Protein AF-A0A967YUL8-F1 (afdb_monomer_lite)

Sequence (114 aa):
FRVSNPAGADKVSVGQPFELSALVKKFGQAGISGPAKVTLNLGDSGITTEDSLTQTFSPDMAVIWNVKAPDTTTGLKNISASVTSIPNDENTNDLVEHNPQQLSRTLTIQTVDV

Secondary structure (DSSP, 8-state):
-EEEETBT-SEEETT-EEEEEEEPPP-SSS-EES--EEEEE-TTS--EESS-SEEE--TTSEEEEEEE--SS----EEEEEEEEEPPEETTT-SBPP--GGGSEEEEEEEEE--

Structure (mmCIF, N/CA/C/O backbone):
data_AF-A0A967YUL8-F1
#
_entry.id   AF-A0A967YUL8-F1
#
loop_
_atom_site.group_PDB
_atom_site.id
_atom_site.type_symbol
_atom_site.label_atom_id
_atom_site.label_alt_id
_atom_site.label_comp_id
_atom_site.label_asym_id
_atom_site.label_entity_id
_atom_site.label_seq_id
_atom_site.pdbx_PDB_ins_code
_atom_site.Cartn_x
_atom_site.Cartn_y
_atom_site.Cartn_z
_atom_site.occupancy
_atom_site.B_iso_or_equiv
_atom_site.auth_seq_id
_atom_site.auth_comp_id
_atom_site.auth_asym_id
_atom_site.auth_atom_id
_atom_site.pdbx_PDB_model_num
ATOM 1 N N . PHE A 1 1 ? 1.273 -7.470 -0.052 1.00 95.19 1 PHE A N 1
ATOM 2 C CA . PHE A 1 1 ? 0.693 -6.372 0.732 1.00 95.19 1 PHE A CA 1
ATOM 3 C C . PHE A 1 1 ? -0.062 -6.986 1.896 1.00 95.19 1 PHE A C 1
ATOM 5 O O . PHE A 1 1 ? -0.838 -7.902 1.647 1.00 95.19 1 PHE A O 1
ATOM 12 N N . ARG A 1 2 ? 0.263 -6.608 3.133 1.00 97.19 2 ARG A N 1
ATOM 13 C CA . ARG A 1 2 ? -0.284 -7.200 4.368 1.00 97.19 2 ARG A CA 1
ATOM 14 C C . ARG A 1 2 ? -0.034 -6.276 5.559 1.00 97.19 2 ARG A C 1
ATOM 16 O O . ARG A 1 2 ? 0.838 -5.415 5.460 1.00 97.19 2 ARG A O 1
ATOM 23 N N . VAL A 1 3 ? -0.695 -6.530 6.686 1.00 97.38 3 VAL A N 1
ATOM 24 C CA . VAL A 1 3 ? -0.249 -6.006 7.986 1.00 97.38 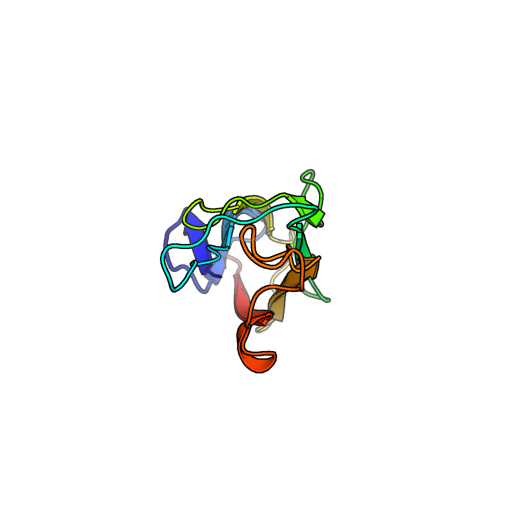3 VAL A CA 1
ATOM 25 C C . VAL A 1 3 ? 1.039 -6.730 8.393 1.00 97.38 3 VAL A C 1
ATOM 27 O O . VAL A 1 3 ? 1.082 -7.966 8.403 1.00 97.38 3 VAL A O 1
ATOM 30 N N . SER A 1 4 ? 2.111 -5.984 8.664 1.00 97.06 4 SER A N 1
ATOM 31 C CA . SER A 1 4 ? 3.397 -6.523 9.134 1.00 97.06 4 SER A CA 1
ATOM 32 C C . SER A 1 4 ? 3.531 -6.504 10.648 1.00 97.06 4 SER A C 1
ATOM 34 O O . SER A 1 4 ? 4.224 -7.367 11.181 1.00 97.06 4 SER A O 1
ATOM 36 N N . ASN A 1 5 ? 2.847 -5.586 11.331 1.00 96.19 5 ASN A N 1
ATOM 37 C CA . ASN A 1 5 ? 2.891 -5.469 12.782 1.00 96.19 5 ASN A CA 1
ATOM 38 C C . ASN A 1 5 ? 1.549 -4.939 13.331 1.00 96.19 5 ASN A C 1
ATOM 40 O O . ASN A 1 5 ? 1.207 -3.798 13.027 1.00 96.19 5 ASN A O 1
ATOM 44 N N . PRO A 1 6 ? 0.786 -5.730 14.110 1.00 95.44 6 PRO A N 1
ATOM 45 C CA . PRO A 1 6 ? 1.000 -7.156 14.362 1.00 95.44 6 PRO A CA 1
ATOM 46 C C . PRO A 1 6 ? 0.846 -7.985 13.075 1.00 95.44 6 PRO A C 1
ATOM 48 O O . PRO A 1 6 ? -0.073 -7.782 12.283 1.00 95.44 6 PRO A O 1
ATOM 51 N N . ALA A 1 7 ? 1.771 -8.917 12.840 1.00 94.38 7 ALA A N 1
ATOM 52 C CA . ALA A 1 7 ? 1.873 -9.624 11.566 1.00 94.38 7 ALA A CA 1
ATOM 53 C C . ALA A 1 7 ? 0.602 -10.417 11.218 1.00 94.38 7 ALA A C 1
ATOM 55 O O . ALA A 1 7 ? 0.146 -11.256 11.990 1.00 94.38 7 ALA A O 1
ATOM 56 N N . GLY A 1 8 ? 0.077 -10.196 10.011 1.00 90.56 8 GLY A N 1
ATOM 57 C CA . GLY A 1 8 ? -1.048 -10.959 9.467 1.00 90.56 8 GLY A CA 1
ATOM 58 C C . GLY A 1 8 ? -2.419 -10.605 10.043 1.00 90.56 8 GLY A C 1
ATOM 59 O O . GLY A 1 8 ? -3.378 -11.299 9.723 1.00 90.56 8 GLY A O 1
ATOM 60 N N . ALA A 1 9 ? -2.526 -9.549 10.851 1.00 92.75 9 ALA A N 1
ATOM 61 C CA . ALA A 1 9 ? -3.811 -9.115 11.376 1.00 92.75 9 ALA A CA 1
ATOM 62 C C . ALA A 1 9 ? -4.776 -8.695 10.253 1.00 92.75 9 ALA A C 1
ATOM 64 O O . ALA A 1 9 ? -4.412 -7.968 9.328 1.00 92.75 9 ALA A O 1
ATOM 65 N N . ASP A 1 10 ? -6.021 -9.146 10.364 1.00 93.81 10 ASP A N 1
ATOM 66 C CA . ASP A 1 10 ? -7.178 -8.725 9.566 1.00 93.81 10 ASP A CA 1
ATOM 67 C C . ASP A 1 10 ? -8.144 -7.839 10.379 1.00 93.81 10 ASP A C 1
ATOM 69 O O . ASP A 1 10 ? -9.084 -7.252 9.834 1.00 93.81 10 ASP A O 1
ATOM 73 N N . LYS A 1 11 ? -7.879 -7.702 11.683 1.00 96.12 11 LYS A N 1
ATOM 74 C CA . LYS A 1 11 ? -8.603 -6.868 12.642 1.00 96.12 11 LYS A CA 1
ATOM 75 C C . LYS A 1 11 ? -7.627 -6.076 13.501 1.00 96.12 11 LYS A C 1
ATOM 77 O O . LYS A 1 11 ? -6.615 -6.616 13.942 1.00 96.12 11 LYS A O 1
ATOM 82 N N . VAL A 1 12 ? -7.958 -4.818 13.763 1.00 96.56 12 VAL A N 1
ATOM 83 C CA . VAL A 1 12 ? -7.192 -3.910 14.632 1.00 96.56 12 VAL A CA 1
ATOM 84 C C . VAL A 1 12 ? -8.137 -3.158 15.564 1.00 96.56 12 VAL A C 1
ATOM 86 O O . VAL A 1 12 ? -9.300 -2.938 15.218 1.00 96.56 12 VAL A O 1
ATOM 89 N N . SER A 1 13 ? -7.656 -2.773 16.741 1.00 97.69 13 SER A N 1
ATOM 90 C CA . SER A 1 13 ? -8.438 -2.000 17.704 1.00 97.69 13 SER A CA 1
ATOM 91 C C . SER A 1 13 ? -8.641 -0.561 17.228 1.00 97.69 13 SER A C 1
ATOM 93 O O . SER A 1 13 ? -7.818 -0.018 16.486 1.00 97.69 13 SER A O 1
ATOM 95 N N . VAL A 1 14 ? -9.716 0.083 17.683 1.00 97.88 14 VAL A N 1
ATOM 96 C CA . VAL A 1 14 ? -9.919 1.528 17.492 1.00 97.88 14 VAL A CA 1
ATOM 97 C C . VAL A 1 14 ? -8.694 2.319 17.957 1.00 97.88 14 VAL A C 1
ATOM 99 O O . VAL A 1 14 ? -8.099 2.030 18.994 1.00 97.88 14 VAL A O 1
ATOM 102 N N . GLY A 1 15 ? -8.268 3.289 17.150 1.00 97.69 15 GLY A N 1
ATOM 103 C CA . GLY A 1 15 ? -7.110 4.137 17.438 1.00 97.69 15 GLY A CA 1
ATOM 104 C C . GLY A 1 15 ? -5.750 3.420 17.492 1.00 97.69 15 GLY A C 1
ATOM 105 O O . GLY A 1 15 ? -4.741 4.069 17.777 1.00 97.69 15 GLY A O 1
ATOM 106 N N . GLN A 1 16 ? -5.682 2.111 17.227 1.00 97.44 16 GLN A N 1
ATOM 107 C CA . GLN A 1 16 ? -4.447 1.338 17.333 1.00 97.44 16 GLN A CA 1
ATOM 108 C C . GLN A 1 16 ? -3.452 1.717 16.222 1.00 97.44 16 GLN A C 1
ATOM 110 O O . GLN A 1 16 ? -3.830 1.717 15.045 1.00 97.44 16 GLN A O 1
ATOM 115 N N . PRO A 1 17 ? -2.176 1.989 16.552 1.00 98.06 17 PRO A N 1
ATOM 116 C CA . PRO A 1 17 ? -1.115 2.066 15.557 1.00 98.06 17 PRO A CA 1
ATOM 117 C C . PRO A 1 17 ? -0.725 0.665 15.062 1.00 98.06 17 PRO A C 1
ATOM 119 O O . PRO A 1 17 ? -0.616 -0.277 15.850 1.00 98.06 17 PRO A O 1
ATOM 122 N N . PHE A 1 18 ? -0.493 0.525 13.760 1.00 98.06 18 PHE A N 1
ATOM 123 C CA . PHE A 1 18 ? -0.040 -0.715 13.133 1.00 98.06 18 PHE A CA 1
ATOM 124 C C . PHE A 1 18 ? 0.787 -0.434 11.873 1.00 98.06 18 PHE A C 1
ATOM 126 O O . PHE A 1 18 ? 0.824 0.687 11.368 1.00 98.06 18 PHE A O 1
ATOM 133 N N . GLU A 1 19 ? 1.455 -1.460 11.353 1.00 98.44 19 GLU A N 1
ATOM 134 C CA . GLU A 1 19 ? 2.280 -1.343 10.151 1.00 98.44 19 GLU A CA 1
ATOM 135 C C . GLU A 1 19 ? 1.680 -2.106 8.974 1.00 98.44 19 GLU A C 1
ATOM 137 O O . GLU A 1 19 ? 1.316 -3.283 9.075 1.00 98.44 19 GLU A O 1
ATOM 142 N N . LEU A 1 20 ? 1.660 -1.449 7.818 1.00 98.12 20 LEU A N 1
ATOM 143 C CA . LEU A 1 20 ? 1.377 -2.058 6.528 1.00 98.12 20 LEU A CA 1
ATOM 144 C C . LEU A 1 20 ? 2.673 -2.256 5.754 1.00 98.12 20 LEU A C 1
ATOM 146 O O . LEU A 1 20 ? 3.523 -1.374 5.717 1.00 98.12 20 LEU A O 1
ATOM 150 N N . SER A 1 21 ? 2.787 -3.387 5.062 1.00 97.88 21 SER A N 1
ATOM 151 C CA . SER A 1 21 ? 3.962 -3.708 4.260 1.00 97.88 21 SER A CA 1
ATOM 152 C C . SER A 1 21 ? 3.600 -4.171 2.852 1.00 97.88 21 SER A C 1
ATOM 154 O O . SER A 1 21 ? 2.770 -5.071 2.651 1.00 97.88 21 SER A O 1
ATOM 156 N N . ALA A 1 22 ? 4.268 -3.587 1.856 1.00 97.44 22 ALA A N 1
ATOM 157 C CA . ALA A 1 22 ? 4.271 -4.045 0.471 1.00 97.44 22 ALA A CA 1
ATOM 158 C C . ALA A 1 22 ? 5.676 -4.514 0.073 1.00 97.44 22 ALA A C 1
ATOM 160 O O . ALA A 1 22 ? 6.657 -3.816 0.293 1.00 97.44 22 ALA A O 1
ATOM 161 N N . LEU A 1 23 ? 5.759 -5.693 -0.544 1.00 95.81 23 LEU A N 1
ATOM 162 C CA . LEU A 1 23 ? 6.993 -6.235 -1.104 1.00 95.81 23 LEU A CA 1
ATOM 163 C C . LEU A 1 23 ? 6.805 -6.376 -2.611 1.00 95.81 23 LEU A C 1
ATOM 165 O O . LEU A 1 23 ? 5.921 -7.122 -3.045 1.00 95.81 23 LEU A O 1
ATOM 169 N N . VAL A 1 24 ? 7.631 -5.676 -3.384 1.00 93.94 24 VAL A N 1
ATOM 170 C CA . VAL A 1 24 ? 7.710 -5.846 -4.836 1.00 93.94 24 VAL A CA 1
ATOM 171 C C . VAL A 1 24 ? 8.858 -6.800 -5.118 1.00 93.94 24 VAL A C 1
ATOM 173 O O . VAL A 1 24 ? 10.001 -6.511 -4.777 1.00 93.94 24 VAL A O 1
ATOM 176 N N . LYS A 1 25 ? 8.548 -7.954 -5.706 1.00 91.81 25 LYS A N 1
ATOM 177 C CA . LYS A 1 25 ? 9.562 -8.936 -6.086 1.00 91.81 25 LYS A CA 1
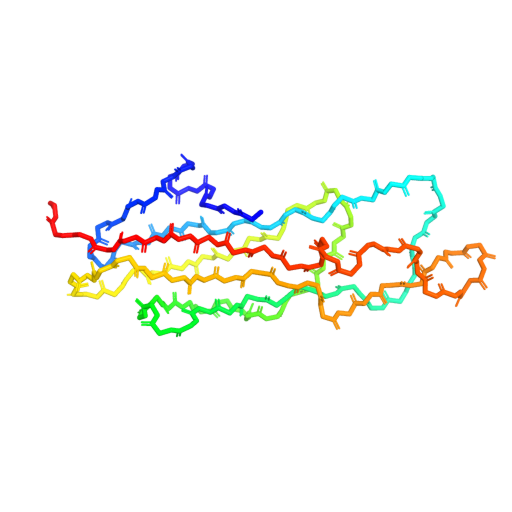ATOM 178 C C . LYS A 1 25 ? 10.008 -8.697 -7.512 1.00 91.81 25 LYS A C 1
ATOM 180 O O . LYS A 1 25 ? 9.172 -8.467 -8.386 1.00 91.81 25 LYS A O 1
ATOM 185 N N . LYS A 1 26 ? 11.309 -8.810 -7.740 1.00 86.81 26 LYS A N 1
ATOM 186 C CA . LYS A 1 26 ? 11.865 -8.888 -9.085 1.00 86.81 26 LYS A CA 1
ATOM 187 C C . LYS A 1 26 ? 11.950 -10.352 -9.502 1.00 86.81 26 LYS A C 1
ATOM 189 O O . LYS A 1 26 ? 12.328 -11.220 -8.719 1.00 86.81 26 LYS A O 1
ATOM 194 N N . PHE A 1 27 ? 11.605 -10.615 -10.755 1.00 83.31 27 PHE A N 1
ATOM 195 C CA . PHE A 1 27 ? 11.808 -11.909 -11.391 1.00 83.31 27 PHE A CA 1
ATOM 196 C C . PHE A 1 27 ? 12.822 -11.715 -12.520 1.00 83.31 27 PHE A C 1
ATOM 198 O O . PHE A 1 27 ? 12.680 -10.798 -13.320 1.00 83.31 27 PHE A O 1
ATOM 205 N N . GLY A 1 28 ? 13.872 -12.538 -12.550 1.00 83.50 28 GLY A N 1
ATOM 206 C CA . GLY A 1 28 ? 14.994 -12.383 -13.483 1.00 83.50 28 GLY A CA 1
ATOM 207 C C . GLY A 1 28 ? 16.236 -11.745 -12.852 1.00 83.50 28 GLY A C 1
ATOM 208 O O . GLY A 1 28 ? 16.251 -11.386 -11.675 1.00 83.50 28 GLY A O 1
ATOM 209 N N . GLN A 1 29 ? 17.314 -11.655 -13.634 1.00 80.06 29 GLN A N 1
ATOM 210 C CA . GLN A 1 29 ? 18.638 -11.242 -13.143 1.00 80.06 29 GLN A CA 1
ATOM 211 C C . GLN A 1 29 ? 18.984 -9.782 -13.480 1.00 80.06 29 GLN A C 1
ATOM 213 O O . GLN A 1 29 ? 19.644 -9.126 -12.676 1.00 80.06 29 GLN A O 1
ATOM 218 N N . ALA A 1 30 ? 18.480 -9.247 -14.596 1.00 85.00 30 ALA A N 1
ATOM 219 C CA . ALA A 1 30 ? 18.780 -7.900 -15.098 1.00 85.00 30 ALA A CA 1
ATOM 220 C C . ALA A 1 30 ? 18.449 -6.796 -14.087 1.00 85.00 30 ALA A C 1
ATOM 222 O O . ALA A 1 30 ? 17.384 -6.841 -13.478 1.00 85.00 30 ALA A O 1
ATOM 223 N N . GLY A 1 31 ? 19.341 -5.828 -13.865 1.00 86.56 31 GLY A N 1
ATOM 224 C CA . GLY A 1 31 ? 19.073 -4.690 -12.983 1.00 86.56 31 GLY A CA 1
ATOM 225 C C . GLY A 1 31 ? 17.847 -3.877 -13.408 1.00 86.56 31 GLY A C 1
ATOM 226 O O . GLY A 1 31 ? 17.270 -4.091 -14.473 1.00 86.56 31 GLY A O 1
ATOM 227 N N . ILE A 1 32 ? 17.442 -2.942 -12.549 1.00 90.88 32 ILE A N 1
ATOM 228 C CA . ILE A 1 32 ? 16.400 -1.969 -12.885 1.00 90.88 32 ILE A CA 1
ATOM 229 C C . ILE A 1 32 ? 16.968 -0.554 -12.818 1.00 90.88 32 ILE A C 1
ATOM 231 O O . ILE A 1 32 ? 17.827 -0.270 -11.982 1.00 90.88 32 ILE A O 1
ATOM 235 N N . SER A 1 33 ? 16.460 0.342 -13.656 1.00 90.31 33 SER A N 1
ATOM 236 C CA . SER A 1 33 ? 16.827 1.757 -13.663 1.00 90.31 33 SER A CA 1
ATOM 237 C C . SER A 1 33 ? 15.584 2.655 -13.702 1.00 90.31 33 SER A C 1
ATOM 239 O O . SER A 1 33 ? 14.476 2.217 -14.008 1.00 90.31 33 SER A O 1
ATOM 241 N N . GLY A 1 34 ? 15.744 3.930 -13.345 1.00 89.44 34 GLY A N 1
ATOM 242 C CA . GLY A 1 34 ? 14.638 4.891 -13.344 1.00 89.44 34 GLY A CA 1
ATOM 243 C C . GLY A 1 34 ? 13.708 4.803 -12.120 1.00 89.44 34 GLY A C 1
ATOM 244 O O . GLY A 1 34 ? 14.031 4.166 -11.115 1.00 89.44 34 GLY A O 1
ATOM 245 N N . PRO A 1 35 ? 12.570 5.521 -12.147 1.00 90.19 35 PRO A N 1
ATOM 246 C CA . PRO A 1 35 ? 11.698 5.665 -10.986 1.00 90.19 35 PRO A CA 1
ATOM 247 C C . PRO A 1 35 ? 10.872 4.399 -10.708 1.00 90.19 35 PRO A C 1
ATOM 249 O O . PRO A 1 35 ? 10.080 3.958 -11.538 1.00 90.19 35 PRO A O 1
ATOM 252 N N . ALA A 1 36 ? 10.969 3.890 -9.481 1.00 94.75 36 ALA A N 1
ATOM 253 C CA . ALA A 1 36 ? 10.193 2.761 -8.974 1.00 94.75 36 ALA A CA 1
ATOM 254 C C . ALA A 1 36 ? 9.337 3.222 -7.788 1.00 94.75 36 ALA A C 1
ATOM 256 O O . ALA A 1 36 ? 9.875 3.553 -6.733 1.00 94.75 36 ALA A O 1
ATOM 257 N N . LYS A 1 37 ? 8.011 3.296 -7.953 1.00 97.50 37 L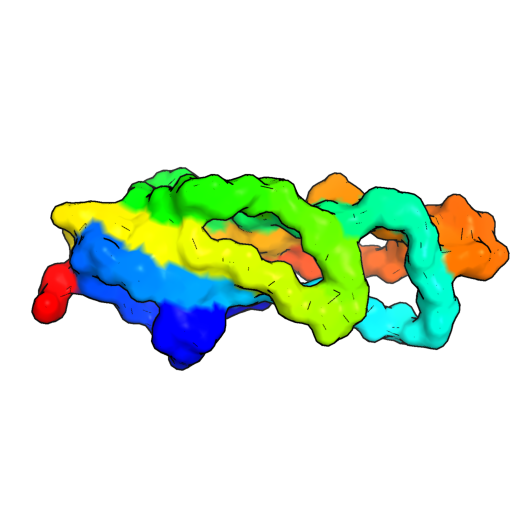YS A N 1
ATOM 258 C CA . LYS A 1 37 ? 7.105 3.832 -6.919 1.00 97.50 37 LYS A CA 1
ATOM 259 C C . LYS A 1 37 ? 5.937 2.906 -6.632 1.00 97.50 37 LYS A C 1
ATOM 261 O O . LYS A 1 37 ? 5.344 2.336 -7.547 1.00 97.50 37 LYS A O 1
ATOM 266 N N . VAL A 1 38 ? 5.587 2.824 -5.354 1.00 97.81 38 VAL A N 1
ATOM 267 C CA . VAL A 1 38 ? 4.384 2.169 -4.849 1.00 97.81 38 VAL A CA 1
ATOM 268 C C . VAL A 1 38 ? 3.528 3.198 -4.119 1.00 97.81 38 VAL A C 1
ATOM 270 O O . VAL A 1 38 ? 4.036 4.024 -3.361 1.00 97.81 38 VAL A O 1
ATOM 273 N N . THR A 1 39 ? 2.226 3.155 -4.362 1.00 98.44 39 THR A N 1
ATOM 274 C CA . THR A 1 39 ? 1.239 4.044 -3.757 1.00 98.44 39 THR A CA 1
ATOM 275 C C . THR A 1 39 ? 0.256 3.231 -2.927 1.00 98.44 39 THR A C 1
ATOM 277 O O . THR A 1 39 ? -0.363 2.289 -3.425 1.00 98.44 39 THR A O 1
ATOM 280 N N . LEU A 1 40 ? 0.106 3.617 -1.665 1.00 98.56 40 LEU A N 1
ATOM 281 C CA . LEU A 1 40 ? -0.926 3.151 -0.755 1.00 98.56 40 LEU A CA 1
ATOM 282 C C . LEU A 1 40 ? -2.211 3.962 -0.970 1.00 98.56 40 LEU A C 1
ATOM 284 O O . LEU A 1 40 ? -2.192 5.190 -0.996 1.00 98.56 40 LEU A O 1
ATOM 288 N N . ASN A 1 41 ? -3.335 3.267 -1.094 1.00 98.25 41 ASN A N 1
ATOM 289 C CA . ASN A 1 41 ? -4.674 3.834 -1.096 1.00 98.25 41 ASN A CA 1
ATOM 290 C C . ASN A 1 41 ? -5.433 3.290 0.118 1.00 98.25 41 ASN A C 1
ATOM 292 O O . ASN A 1 41 ? -5.688 2.087 0.212 1.00 98.25 41 ASN A O 1
ATOM 296 N N . LEU A 1 42 ? -5.779 4.191 1.038 1.00 98.00 42 LEU A N 1
ATOM 297 C CA . LEU A 1 42 ? -6.500 3.880 2.273 1.00 98.00 42 LEU A CA 1
ATOM 298 C C . LEU A 1 42 ? -8.027 3.834 2.082 1.00 98.00 42 LEU A C 1
ATOM 300 O O . LEU A 1 42 ? -8.743 3.473 3.014 1.00 98.00 42 LEU A O 1
ATOM 304 N N . GLY A 1 43 ? -8.538 4.164 0.893 1.00 96.56 43 GLY A N 1
ATOM 305 C CA . GLY A 1 43 ? -9.965 4.118 0.584 1.00 96.56 43 GLY A CA 1
ATOM 306 C C . GLY A 1 43 ? -10.812 4.934 1.565 1.00 96.56 43 GLY A C 1
ATOM 307 O O . GLY A 1 43 ? -10.403 5.990 2.040 1.00 96.56 43 GLY A O 1
ATOM 308 N N . ASP A 1 44 ? -11.992 4.413 1.893 1.00 96.75 44 ASP A N 1
ATOM 309 C CA . ASP A 1 44 ? -12.908 4.952 2.903 1.00 96.75 44 ASP A CA 1
ATOM 310 C C . ASP A 1 44 ? -12.734 4.265 4.275 1.00 96.75 44 ASP A C 1
ATOM 312 O O . ASP A 1 44 ? -13.667 4.206 5.079 1.00 96.75 44 ASP A O 1
ATOM 316 N N . SER A 1 45 ? -11.551 3.697 4.540 1.00 97.06 45 SER A N 1
ATOM 317 C CA . SER A 1 45 ? -11.299 2.912 5.756 1.00 97.06 45 SER A CA 1
ATOM 318 C C . SER A 1 45 ? -11.250 3.741 7.039 1.00 97.06 45 SER A C 1
ATOM 320 O O . SER A 1 45 ? -11.401 3.185 8.123 1.00 97.06 45 SER A O 1
ATOM 322 N N . GLY A 1 46 ? -11.007 5.050 6.929 1.00 97.62 46 GLY A N 1
ATOM 323 C CA . GLY A 1 46 ? -10.746 5.928 8.073 1.00 97.62 46 GLY A CA 1
ATOM 324 C C . GLY A 1 46 ? -9.358 5.747 8.700 1.00 97.62 46 GLY A C 1
ATOM 325 O O . GLY A 1 46 ? -9.040 6.443 9.659 1.00 97.62 46 GLY A O 1
ATOM 326 N N . ILE A 1 47 ? -8.526 4.846 8.164 1.00 98.25 47 ILE A N 1
ATOM 327 C CA . ILE A 1 47 ? -7.121 4.706 8.557 1.00 98.25 47 ILE A CA 1
ATOM 328 C C . ILE A 1 47 ? -6.369 5.981 8.165 1.00 98.25 47 ILE A C 1
ATOM 330 O O . ILE A 1 47 ? -6.589 6.534 7.086 1.00 98.25 47 ILE A O 1
ATOM 334 N N . THR A 1 48 ? -5.459 6.429 9.025 1.00 98.31 48 THR A N 1
ATOM 335 C CA . THR A 1 48 ? -4.612 7.605 8.794 1.00 98.31 48 THR A CA 1
ATOM 336 C C . THR A 1 48 ? -3.132 7.245 8.873 1.00 98.31 48 THR A C 1
ATOM 338 O O . THR A 1 48 ? -2.753 6.198 9.396 1.00 98.31 48 THR A O 1
ATOM 341 N N . THR A 1 49 ? -2.279 8.094 8.307 1.00 98.19 49 THR A N 1
ATOM 342 C CA . THR A 1 49 ? -0.822 7.947 8.348 1.00 98.19 49 THR A CA 1
ATOM 343 C C . THR A 1 49 ? -0.167 9.313 8.200 1.00 98.19 49 THR A C 1
ATOM 345 O O . THR A 1 49 ? -0.718 10.189 7.532 1.00 98.19 49 THR A O 1
ATOM 348 N N . GLU A 1 50 ? 0.994 9.488 8.825 1.00 97.50 50 GLU A N 1
ATOM 349 C CA . GLU A 1 50 ? 1.876 10.637 8.586 1.00 97.50 50 GLU A CA 1
ATOM 350 C C . GLU A 1 50 ? 2.888 10.351 7.464 1.00 97.50 50 GLU A C 1
ATOM 352 O O . GLU A 1 50 ? 3.493 11.276 6.919 1.00 97.50 50 GLU A O 1
ATOM 357 N N . ASP A 1 51 ? 3.046 9.080 7.080 1.00 97.81 51 ASP A N 1
ATOM 358 C CA . ASP A 1 51 ? 3.947 8.676 6.011 1.00 97.81 51 ASP A CA 1
ATOM 359 C C . ASP A 1 51 ? 3.402 9.109 4.644 1.00 97.81 51 ASP A C 1
ATOM 361 O O . ASP A 1 51 ? 2.193 9.162 4.394 1.00 97.81 51 ASP A O 1
ATOM 365 N N . SER A 1 52 ? 4.305 9.346 3.689 1.00 98.19 52 SER A N 1
ATOM 366 C CA . SER A 1 52 ? 3.893 9.568 2.304 1.00 98.19 52 SER A CA 1
ATOM 367 C C . SER A 1 52 ? 3.176 8.331 1.758 1.00 98.19 52 SER A C 1
ATOM 369 O O . SER A 1 52 ? 3.733 7.229 1.726 1.00 98.19 52 SER A O 1
ATOM 371 N N . LEU A 1 53 ? 1.960 8.519 1.235 1.00 98.19 53 LEU A N 1
ATOM 372 C CA . LEU A 1 53 ? 1.207 7.446 0.579 1.00 98.19 53 LEU A CA 1
ATOM 373 C C . LEU A 1 53 ? 1.950 6.882 -0.634 1.00 98.19 53 LEU A C 1
ATOM 375 O O . LEU A 1 53 ? 1.815 5.703 -0.936 1.00 98.19 53 LEU A O 1
ATOM 379 N N . THR A 1 54 ? 2.747 7.703 -1.320 1.00 98.31 54 THR A N 1
ATOM 380 C CA . THR A 1 54 ? 3.606 7.244 -2.416 1.00 98.31 54 THR A CA 1
ATOM 381 C C . THR A 1 54 ? 5.050 7.194 -1.949 1.00 98.31 54 THR A C 1
ATOM 383 O O . THR A 1 54 ? 5.617 8.222 -1.577 1.00 98.31 54 THR A O 1
ATOM 386 N N . GLN A 1 55 ? 5.654 6.012 -2.008 1.00 98.12 55 GLN A N 1
ATOM 387 C CA . GLN A 1 55 ? 7.049 5.795 -1.641 1.00 98.12 55 GLN A CA 1
ATOM 388 C C . GLN A 1 55 ? 7.816 5.143 -2.789 1.00 98.12 55 GLN A C 1
ATOM 390 O O . GLN A 1 55 ? 7.251 4.426 -3.621 1.00 98.12 55 GLN A O 1
ATOM 395 N N . THR A 1 56 ? 9.120 5.398 -2.830 1.00 97.19 56 THR A N 1
ATOM 396 C CA . THR A 1 56 ? 10.035 4.667 -3.706 1.00 97.19 56 THR A CA 1
ATOM 397 C C . THR A 1 56 ? 10.221 3.255 -3.159 1.00 97.19 56 THR A C 1
ATOM 399 O O . THR A 1 56 ? 10.289 3.073 -1.945 1.00 97.19 56 THR A O 1
ATOM 402 N N . PHE A 1 57 ? 10.327 2.258 -4.034 1.00 95.56 57 PHE A N 1
ATOM 403 C CA . PHE A 1 57 ? 10.704 0.904 -3.631 1.00 95.56 57 PHE A CA 1
ATOM 404 C C . PHE A 1 57 ? 11.989 0.471 -4.328 1.00 95.56 57 PHE A C 1
ATOM 406 O O . PHE A 1 57 ? 12.267 0.877 -5.455 1.00 95.56 57 PHE A O 1
ATOM 413 N N . SER A 1 58 ? 12.720 -0.421 -3.673 1.00 93.19 58 SER A N 1
ATOM 414 C CA . SER A 1 58 ? 13.721 -1.260 -4.324 1.00 93.19 58 SER A CA 1
ATOM 415 C C . SER A 1 58 ? 13.191 -2.690 -4.357 1.00 93.19 58 SER A C 1
ATOM 417 O O . SER A 1 58 ? 12.570 -3.115 -3.377 1.00 93.19 58 SER A O 1
ATOM 419 N N . PRO A 1 59 ? 13.402 -3.444 -5.447 1.00 91.06 59 PRO A N 1
ATOM 420 C CA . PRO A 1 59 ? 12.971 -4.827 -5.504 1.00 91.06 59 PRO A CA 1
ATOM 421 C C . PRO A 1 59 ? 13.517 -5.643 -4.338 1.00 91.06 59 PRO A C 1
ATOM 423 O O . PRO A 1 59 ? 14.623 -5.400 -3.857 1.00 91.06 59 PRO A O 1
ATOM 426 N N .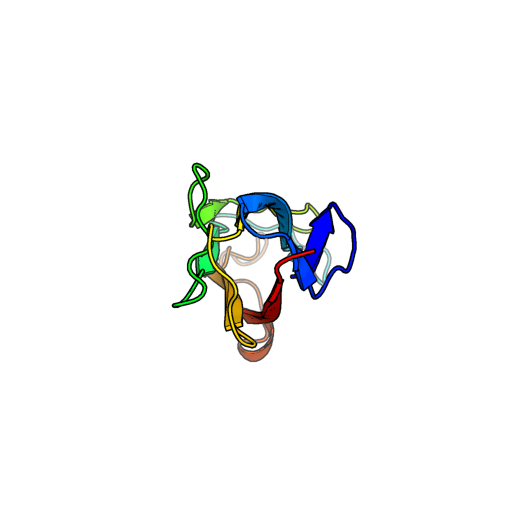 ASP A 1 60 ? 12.706 -6.589 -3.880 1.00 92.06 60 ASP A N 1
ATOM 427 C CA . ASP A 1 60 ? 12.999 -7.503 -2.776 1.00 92.06 60 ASP A CA 1
ATOM 428 C C . ASP A 1 60 ? 13.198 -6.827 -1.405 1.00 92.06 60 ASP A C 1
ATOM 430 O O . ASP A 1 60 ? 13.427 -7.511 -0.407 1.00 92.06 60 ASP A O 1
ATOM 434 N N . MET A 1 61 ? 12.991 -5.508 -1.319 1.00 94.31 61 MET A N 1
ATOM 435 C CA . MET A 1 61 ? 12.881 -4.764 -0.067 1.00 94.31 61 MET A CA 1
ATOM 436 C C . MET A 1 61 ? 11.429 -4.364 0.200 1.00 94.31 61 MET A C 1
ATOM 438 O O . MET A 1 61 ? 10.674 -3.990 -0.700 1.00 94.31 61 MET A O 1
ATOM 442 N N . ALA A 1 62 ? 11.020 -4.476 1.462 1.00 96.19 62 ALA A N 1
ATOM 443 C CA . ALA A 1 62 ? 9.681 -4.098 1.881 1.00 96.19 62 ALA A CA 1
ATOM 444 C C . ALA A 1 62 ? 9.571 -2.576 2.031 1.00 96.19 62 ALA A C 1
ATOM 446 O O . ALA A 1 62 ? 10.398 -1.951 2.689 1.00 96.19 62 ALA A O 1
ATOM 447 N N . VAL A 1 63 ? 8.505 -2.005 1.477 1.00 97.94 63 VAL A N 1
ATOM 448 C CA . VAL A 1 63 ? 8.037 -0.657 1.811 1.00 97.94 63 VAL A CA 1
ATOM 449 C C . VAL A 1 63 ? 7.072 -0.773 2.980 1.00 97.94 63 VAL A C 1
ATOM 451 O O . VAL A 1 63 ? 6.203 -1.653 2.970 1.00 97.94 63 VAL A O 1
ATOM 454 N N . ILE A 1 64 ? 7.246 0.087 3.981 1.00 98.25 64 ILE A N 1
ATOM 455 C CA . ILE A 1 64 ? 6.472 0.081 5.221 1.00 98.25 64 ILE A CA 1
ATOM 456 C C . ILE A 1 64 ? 5.759 1.426 5.368 1.00 98.25 64 ILE A C 1
ATOM 458 O O . ILE A 1 64 ? 6.346 2.477 5.112 1.00 98.25 64 ILE A O 1
ATOM 462 N N . TRP A 1 65 ? 4.496 1.365 5.785 1.00 98.62 65 TRP A N 1
ATOM 463 C CA . TRP A 1 65 ? 3.734 2.518 6.251 1.00 98.62 65 TRP A CA 1
ATOM 464 C C . TRP A 1 65 ? 3.301 2.287 7.694 1.00 98.62 65 TRP A C 1
ATOM 466 O O . TRP A 1 65 ? 2.664 1.273 7.996 1.00 98.62 65 TRP A O 1
ATOM 476 N N . ASN A 1 66 ? 3.607 3.249 8.555 1.00 98.44 66 ASN A N 1
ATOM 477 C CA . ASN A 1 66 ? 3.088 3.352 9.908 1.00 98.44 66 ASN A CA 1
ATOM 478 C C . ASN A 1 66 ? 1.730 4.037 9.839 1.00 98.44 66 ASN A C 1
ATOM 480 O O . ASN A 1 66 ? 1.607 5.181 9.394 1.00 98.44 66 ASN A O 1
ATOM 484 N N . VAL A 1 67 ? 0.689 3.329 10.246 1.00 98.44 67 VAL A N 1
ATOM 485 C CA . VAL A 1 67 ? -0.686 3.796 10.112 1.00 98.44 67 VAL A CA 1
ATOM 486 C C . VAL A 1 67 ? -1.422 3.683 11.442 1.00 98.44 67 VAL A C 1
ATOM 488 O O . VAL A 1 67 ? -1.012 2.948 12.339 1.00 98.44 67 VAL A O 1
ATOM 491 N N . LYS A 1 68 ? -2.522 4.418 11.577 1.00 98.50 68 LYS A N 1
ATOM 492 C CA . LYS A 1 68 ? -3.386 4.395 12.755 1.00 98.50 68 LYS A CA 1
ATOM 493 C C . LYS A 1 68 ? -4.814 4.061 12.339 1.00 98.50 68 LYS A C 1
ATOM 495 O O . LYS A 1 68 ? -5.343 4.646 11.393 1.00 98.50 68 LYS A O 1
ATOM 500 N N . ALA A 1 69 ? -5.431 3.114 13.039 1.00 98.19 69 ALA A N 1
ATOM 501 C CA . ALA A 1 69 ? -6.842 2.794 12.871 1.00 98.19 69 ALA A CA 1
ATOM 502 C C . ALA A 1 69 ? -7.734 3.989 13.273 1.00 98.19 69 ALA A C 1
ATOM 504 O O . ALA A 1 69 ? -7.335 4.780 14.132 1.00 98.19 69 ALA A O 1
ATOM 505 N N . PRO A 1 70 ? -8.941 4.128 12.696 1.00 98.12 70 PRO A N 1
ATOM 506 C CA . PRO A 1 70 ? -9.889 5.154 13.121 1.00 98.12 70 PRO A CA 1
ATOM 507 C C . PRO A 1 70 ? -10.290 4.976 14.592 1.00 98.12 70 PRO A C 1
ATOM 509 O O . PRO A 1 70 ? -10.279 3.868 15.127 1.00 98.12 70 PRO A O 1
ATOM 512 N N . ASP A 1 71 ? -10.726 6.060 15.231 1.00 97.50 71 ASP A N 1
ATOM 513 C CA . ASP A 1 71 ? -11.199 6.050 16.626 1.00 97.50 71 ASP A CA 1
ATOM 514 C C . ASP A 1 71 ? -12.658 5.541 16.759 1.00 97.50 71 ASP A C 1
ATOM 516 O O . ASP A 1 71 ? -13.319 5.748 17.772 1.00 97.50 71 ASP A O 1
ATOM 520 N N . THR A 1 72 ? -13.189 4.891 15.717 1.00 97.00 72 THR A N 1
ATOM 521 C CA . THR A 1 72 ? -14.537 4.300 15.682 1.00 97.00 72 THR A CA 1
ATOM 522 C C . THR A 1 72 ? -14.493 2.929 15.021 1.00 97.00 72 THR A C 1
ATOM 524 O O . THR A 1 72 ? -13.618 2.649 14.198 1.00 97.00 72 THR A O 1
ATOM 527 N N . THR A 1 73 ? -15.435 2.060 15.380 1.00 96.94 73 THR A N 1
ATOM 528 C CA . THR A 1 73 ? -15.552 0.741 14.755 1.00 96.94 73 THR A CA 1
ATOM 529 C C . THR A 1 73 ? -15.972 0.861 13.298 1.00 96.94 73 THR A C 1
ATOM 531 O O . THR A 1 73 ? -16.726 1.752 12.903 1.00 96.94 73 THR A O 1
ATOM 534 N N . THR A 1 74 ? -15.486 -0.065 12.480 1.00 96.62 74 THR A N 1
ATOM 535 C CA . THR A 1 74 ? -15.795 -0.117 11.056 1.00 96.62 74 THR A CA 1
ATOM 536 C C . THR A 1 74 ? -16.270 -1.514 10.661 1.00 96.62 74 THR A C 1
ATOM 538 O O . THR A 1 74 ? -16.024 -2.515 11.340 1.00 96.62 74 THR A O 1
ATOM 541 N N . GLY A 1 75 ? -16.996 -1.589 9.544 1.00 95.94 75 GLY A N 1
ATOM 542 C CA . GLY A 1 75 ? -17.177 -2.855 8.834 1.00 95.94 75 GLY A CA 1
ATOM 543 C C . GLY A 1 75 ? -15.878 -3.300 8.155 1.00 95.94 75 GLY A C 1
ATOM 544 O O . GLY A 1 75 ? -14.825 -2.696 8.335 1.00 95.94 75 GLY A O 1
ATOM 545 N N . LEU A 1 76 ? -15.954 -4.334 7.320 1.00 97.31 76 LEU A N 1
ATOM 546 C CA . LEU A 1 76 ? -14.834 -4.692 6.448 1.00 97.31 76 LEU A CA 1
ATOM 547 C C . LEU A 1 76 ? -14.558 -3.547 5.464 1.00 97.31 76 LEU A C 1
ATOM 549 O O . LEU A 1 76 ? -15.456 -3.106 4.743 1.00 97.31 76 LEU A O 1
ATOM 553 N N . LYS A 1 77 ? -13.313 -3.074 5.436 1.00 97.88 77 LYS A N 1
ATOM 554 C CA . LYS A 1 77 ? -12.839 -1.997 4.566 1.00 97.88 77 LYS A CA 1
ATOM 555 C C . LYS A 1 77 ? -11.693 -2.489 3.704 1.00 97.88 77 LYS A C 1
ATOM 557 O O . LYS A 1 77 ? -10.855 -3.265 4.152 1.00 97.88 77 LYS A O 1
ATOM 562 N N . ASN A 1 78 ? -11.660 -2.025 2.460 1.00 97.88 78 ASN A N 1
ATOM 563 C CA . ASN A 1 78 ? -10.620 -2.388 1.510 1.00 97.88 78 ASN A CA 1
ATOM 564 C C . ASN A 1 78 ? -9.599 -1.262 1.403 1.00 97.88 78 ASN A C 1
ATOM 566 O O . ASN A 1 78 ? -9.951 -0.116 1.134 1.00 97.88 78 ASN A O 1
ATOM 570 N N . ILE A 1 79 ? -8.334 -1.626 1.546 1.00 97.75 79 ILE A N 1
ATOM 571 C CA . ILE A 1 79 ? -7.187 -0.771 1.255 1.00 97.75 79 ILE A CA 1
ATOM 572 C C . ILE A 1 79 ? -6.297 -1.477 0.239 1.00 97.75 79 ILE A C 1
ATOM 574 O O . ILE A 1 79 ? -6.335 -2.702 0.113 1.00 97.75 79 ILE A O 1
ATOM 578 N N . SER A 1 80 ? -5.495 -0.737 -0.516 1.00 98.12 80 SER A N 1
ATOM 579 C CA . SER A 1 80 ? -4.665 -1.336 -1.564 1.00 98.12 80 SER A CA 1
ATOM 580 C C . SER A 1 80 ? -3.309 -0.673 -1.690 1.00 98.12 80 SER A C 1
ATOM 582 O O . SER A 1 80 ? -3.208 0.540 -1.547 1.00 98.12 80 SER A O 1
ATOM 584 N N . ALA A 1 81 ? -2.296 -1.450 -2.055 1.00 98.00 81 ALA A N 1
ATOM 585 C CA . ALA A 1 81 ? -1.018 -0.929 -2.522 1.00 98.00 81 ALA A CA 1
ATOM 586 C C . ALA A 1 81 ? -0.853 -1.248 -4.010 1.00 98.00 81 ALA A C 1
ATOM 588 O O . ALA A 1 81 ? -1.096 -2.386 -4.426 1.00 98.00 81 ALA A O 1
ATOM 589 N N . SER A 1 82 ? -0.422 -0.256 -4.787 1.00 97.56 82 SER A N 1
ATOM 590 C CA . SER A 1 82 ? -0.253 -0.371 -6.236 1.00 97.56 82 SER A CA 1
ATOM 591 C C . SER A 1 82 ? 1.092 0.184 -6.688 1.00 97.56 82 SER A C 1
ATOM 593 O O . SER A 1 82 ? 1.484 1.268 -6.267 1.00 97.56 82 SER A O 1
ATOM 595 N N . VAL A 1 83 ? 1.790 -0.521 -7.573 1.00 96.56 83 VAL A N 1
ATOM 596 C CA . VAL A 1 83 ? 2.957 0.013 -8.284 1.00 96.56 83 VAL A CA 1
ATOM 597 C C . VAL A 1 83 ? 2.464 1.052 -9.290 1.00 96.56 83 VAL A C 1
ATOM 599 O O . VAL A 1 83 ? 1.704 0.724 -10.198 1.00 96.56 83 VAL A O 1
ATOM 602 N N . THR A 1 84 ? 2.862 2.309 -9.107 1.00 95.12 84 THR A N 1
ATOM 603 C CA . THR A 1 84 ? 2.417 3.454 -9.925 1.00 95.12 84 THR A CA 1
ATOM 604 C C . THR A 1 84 ? 3.503 3.987 -10.850 1.00 95.12 84 THR A C 1
ATOM 606 O O . THR A 1 84 ? 3.196 4.685 -11.811 1.00 95.12 84 THR A O 1
ATOM 609 N N . SER A 1 85 ? 4.762 3.630 -10.594 1.00 94.88 85 SER A N 1
ATOM 610 C CA . SER A 1 85 ? 5.880 3.871 -11.504 1.00 94.88 85 SER A CA 1
ATOM 611 C C . SER A 1 85 ? 6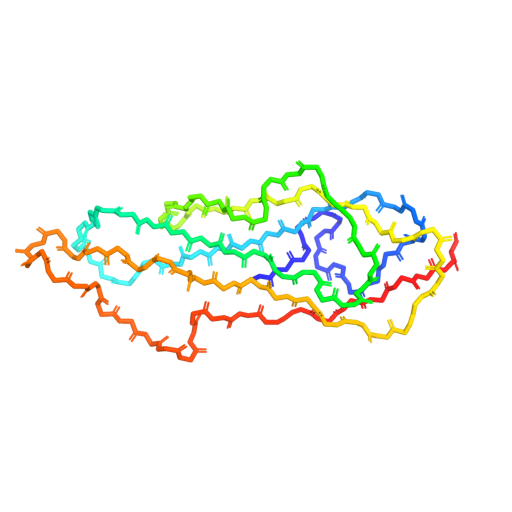.640 2.569 -11.687 1.00 94.88 85 SER A C 1
ATOM 613 O O . SER A 1 85 ? 7.173 2.023 -10.716 1.00 94.88 85 SER A O 1
ATOM 615 N N . ILE A 1 86 ? 6.639 2.080 -12.922 1.00 93.12 86 ILE A N 1
ATOM 616 C CA . ILE A 1 86 ? 7.327 0.863 -13.340 1.00 93.12 86 ILE A CA 1
ATOM 617 C C . ILE A 1 86 ? 8.733 1.279 -13.795 1.00 93.12 86 ILE A C 1
ATOM 619 O O . ILE A 1 86 ? 8.834 2.187 -14.620 1.00 93.12 86 ILE A O 1
ATOM 623 N N . PRO A 1 87 ? 9.802 0.682 -13.245 1.00 93.31 87 PRO A N 1
ATOM 624 C CA . PRO A 1 87 ? 11.161 1.005 -13.657 1.00 93.31 87 PRO A CA 1
ATOM 625 C C . PRO A 1 87 ? 11.483 0.416 -15.038 1.00 93.31 87 PRO A C 1
ATOM 627 O O . PRO A 1 87 ? 10.746 -0.418 -15.569 1.00 93.31 87 PRO A O 1
ATOM 630 N N . ASN A 1 88 ? 12.618 0.821 -15.591 1.00 93.00 88 ASN A N 1
ATOM 631 C CA . ASN A 1 88 ? 13.165 0.259 -16.815 1.00 93.00 88 ASN A CA 1
ATOM 632 C C . ASN A 1 88 ? 14.037 -0.965 -16.506 1.00 93.00 88 ASN A C 1
ATOM 634 O O . ASN A 1 88 ? 14.663 -1.040 -15.447 1.00 93.00 88 ASN A O 1
ATOM 638 N N . ASP A 1 89 ? 14.095 -1.908 -17.437 1.00 90.56 89 ASP A N 1
ATOM 639 C CA . ASP A 1 89 ? 15.098 -2.963 -17.491 1.00 90.56 89 ASP A CA 1
ATOM 640 C C . ASP A 1 89 ? 16.460 -2.353 -17.849 1.00 90.56 89 ASP A C 1
ATOM 642 O O . ASP A 1 89 ? 16.584 -1.563 -18.784 1.00 90.56 89 ASP A O 1
ATOM 646 N N . GLU A 1 90 ? 17.500 -2.692 -17.089 1.00 89.88 90 GLU A N 1
ATOM 647 C CA . GLU A 1 90 ? 18.820 -2.065 -17.232 1.00 89.88 90 GLU A CA 1
ATOM 648 C C . GLU A 1 90 ? 19.530 -2.416 -18.549 1.00 89.88 90 GLU A C 1
ATOM 650 O O . GLU A 1 90 ? 20.311 -1.610 -19.052 1.00 89.88 90 GLU A O 1
ATOM 655 N N . ASN A 1 91 ? 19.259 -3.588 -19.132 1.00 89.50 91 ASN A N 1
ATOM 656 C CA . ASN A 1 91 ? 19.948 -4.035 -20.344 1.00 89.50 91 ASN A CA 1
ATOM 657 C C . ASN A 1 91 ? 19.363 -3.404 -21.612 1.00 89.50 91 ASN A C 1
ATOM 659 O O . ASN A 1 91 ? 20.085 -3.178 -22.582 1.00 89.50 91 ASN A O 1
ATOM 663 N N . THR A 1 92 ? 18.052 -3.170 -21.616 1.00 89.06 92 THR A N 1
ATOM 664 C CA . THR A 1 92 ? 17.305 -2.680 -22.786 1.00 89.06 92 THR A CA 1
ATOM 665 C C . THR A 1 92 ? 16.929 -1.207 -22.679 1.00 89.06 92 THR A C 1
ATOM 667 O O . THR A 1 92 ? 16.760 -0.547 -23.699 1.00 89.06 92 THR A O 1
ATOM 670 N N . ASN A 1 93 ? 16.844 -0.682 -21.453 1.00 87.88 93 ASN A N 1
ATOM 671 C CA . ASN A 1 93 ? 16.293 0.630 -21.119 1.00 87.88 93 ASN A CA 1
ATOM 672 C C . ASN A 1 93 ? 14.798 0.804 -21.476 1.00 87.88 93 ASN A C 1
ATOM 674 O O . ASN A 1 93 ? 14.279 1.920 -21.415 1.00 87.88 93 ASN A O 1
ATOM 678 N N . ASP A 1 94 ? 14.103 -0.292 -21.788 1.00 89.88 94 ASP A N 1
ATOM 679 C CA . ASP A 1 94 ? 12.645 -0.351 -21.915 1.00 89.88 94 ASP A CA 1
ATOM 680 C C . ASP A 1 94 ? 12.000 -0.643 -20.553 1.00 89.88 94 ASP A C 1
ATOM 682 O O . ASP A 1 94 ? 12.685 -1.026 -19.609 1.00 89.88 94 ASP A O 1
ATOM 686 N N . LEU A 1 95 ? 10.679 -0.478 -20.414 1.00 88.38 95 LEU A N 1
ATOM 687 C CA . LEU A 1 95 ? 9.977 -0.856 -19.179 1.00 88.38 95 LEU A CA 1
ATOM 688 C C . LEU A 1 95 ? 10.213 -2.331 -18.842 1.00 88.38 95 LEU A C 1
ATOM 690 O O . LEU A 1 95 ? 10.153 -3.185 -19.728 1.00 88.38 95 LEU A O 1
ATOM 694 N N . VAL A 1 96 ? 10.393 -2.640 -17.553 1.00 90.94 96 VAL A N 1
ATOM 695 C CA . VAL A 1 96 ? 10.489 -4.041 -17.126 1.00 90.94 96 VAL A CA 1
ATOM 696 C C . VAL A 1 96 ? 9.240 -4.816 -17.543 1.00 90.94 96 VAL A C 1
ATOM 698 O O . VAL A 1 96 ? 8.105 -4.330 -17.412 1.00 90.94 96 VAL A O 1
ATOM 701 N N . GLU A 1 97 ? 9.444 -6.049 -18.006 1.00 89.94 97 GLU A N 1
ATOM 702 C CA . GLU A 1 97 ? 8.339 -6.976 -18.217 1.00 89.94 97 GLU A CA 1
ATOM 703 C C . GLU A 1 97 ? 7.594 -7.169 -16.892 1.00 89.94 97 GLU A C 1
ATOM 705 O O . GLU A 1 97 ? 8.182 -7.421 -15.836 1.00 89.94 97 GLU A O 1
ATOM 710 N N . HIS A 1 98 ? 6.276 -7.010 -16.934 1.00 89.81 98 HIS A N 1
ATOM 711 C CA . HIS A 1 98 ? 5.435 -7.077 -15.753 1.00 89.81 98 HIS A CA 1
ATOM 712 C C . HIS A 1 98 ? 4.076 -7.668 -16.102 1.00 89.81 98 HIS A C 1
ATOM 714 O O . HIS A 1 98 ? 3.593 -7.563 -17.227 1.00 89.81 98 HIS A O 1
ATOM 720 N N . ASN A 1 99 ? 3.419 -8.247 -15.099 1.00 89.62 99 ASN A N 1
ATOM 721 C CA . ASN A 1 99 ? 2.022 -8.634 -15.206 1.00 89.62 99 ASN A CA 1
ATOM 722 C C . ASN A 1 99 ? 1.140 -7.508 -14.636 1.00 89.62 99 ASN A C 1
ATOM 724 O O . ASN A 1 99 ? 1.157 -7.300 -13.417 1.00 89.62 99 ASN A O 1
ATOM 728 N N . PRO A 1 100 ? 0.324 -6.819 -15.457 1.00 85.81 100 PRO A N 1
ATOM 729 C CA . PRO A 1 100 ? -0.549 -5.739 -14.996 1.00 85.81 100 PRO A CA 1
ATOM 730 C C . PRO A 1 100 ? -1.498 -6.158 -13.865 1.00 85.81 100 PRO A C 1
ATOM 732 O O . PRO A 1 100 ? -1.794 -5.364 -12.975 1.00 85.81 100 PRO A O 1
ATOM 735 N N . GLN A 1 101 ? -1.924 -7.426 -13.836 1.00 86.88 101 GLN A N 1
ATOM 736 C CA . GLN A 1 101 ? -2.806 -7.961 -12.791 1.00 86.88 101 GLN A CA 1
ATOM 737 C C . GLN A 1 101 ? -2.113 -8.110 -11.428 1.00 86.88 101 GLN A C 1
ATOM 739 O O . GLN A 1 101 ? -2.776 -8.322 -10.415 1.00 86.88 101 GLN A O 1
ATOM 744 N N . GLN A 1 102 ? -0.781 -8.029 -11.381 1.00 88.06 102 GLN A N 1
ATOM 745 C CA . GLN A 1 102 ? 0.003 -8.167 -10.152 1.00 88.06 102 GLN A CA 1
ATOM 746 C C . GLN A 1 102 ? 0.497 -6.831 -9.594 1.00 88.06 102 GLN A C 1
ATOM 748 O O . GLN A 1 102 ? 1.031 -6.818 -8.484 1.00 88.06 102 GLN A O 1
ATOM 753 N N . LEU A 1 103 ? 0.290 -5.723 -10.314 1.00 92.88 103 LEU A N 1
ATOM 754 C CA . LEU A 1 103 ? 0.743 -4.398 -9.890 1.00 92.88 103 LEU A CA 1
ATOM 755 C C . LEU A 1 103 ? -0.059 -3.837 -8.720 1.00 92.88 103 LEU A C 1
ATOM 757 O O . LEU A 1 103 ? 0.419 -2.917 -8.069 1.00 92.88 103 LEU A O 1
ATOM 761 N N . SER A 1 104 ? -1.245 -4.377 -8.435 1.00 95.56 104 SER A N 1
ATOM 762 C CA . SER A 1 104 ? -2.073 -3.957 -7.308 1.00 95.56 104 SER A CA 1
ATOM 763 C C . SER A 1 104 ? -2.440 -5.134 -6.414 1.00 95.56 104 SER A C 1
ATOM 765 O O . SER A 1 104 ? -2.677 -6.253 -6.878 1.00 95.56 104 SER A O 1
ATOM 767 N N . ARG A 1 105 ? -2.479 -4.887 -5.105 1.00 96.38 105 ARG A N 1
ATOM 768 C CA . ARG A 1 105 ? -2.952 -5.844 -4.105 1.00 96.38 105 ARG A CA 1
ATOM 769 C C . ARG A 1 105 ? -3.870 -5.151 -3.120 1.00 96.38 105 ARG A C 1
ATOM 771 O O . ARG A 1 105 ? -3.491 -4.144 -2.529 1.00 96.38 105 ARG A O 1
ATOM 778 N N . THR A 1 106 ? -5.031 -5.754 -2.906 1.00 97.06 106 THR A N 1
ATOM 779 C CA . THR A 1 106 ? -6.011 -5.326 -1.910 1.00 97.06 106 THR A CA 1
ATOM 780 C C . THR A 1 106 ? -5.845 -6.134 -0.631 1.00 97.06 106 THR A C 1
ATOM 782 O O . THR A 1 106 ? -5.583 -7.336 -0.669 1.00 97.06 106 THR A O 1
ATOM 785 N N . LEU A 1 107 ? -6.006 -5.456 0.496 1.00 96.81 107 LEU A N 1
ATOM 786 C CA . LEU A 1 107 ? -6.147 -6.021 1.826 1.00 96.81 107 LEU A CA 1
ATOM 787 C C . LEU A 1 107 ? -7.504 -5.572 2.371 1.00 96.81 107 LEU A C 1
ATOM 789 O O . LEU A 1 107 ? -7.838 -4.389 2.304 1.00 96.81 107 LEU A O 1
ATOM 793 N N . THR A 1 108 ? -8.265 -6.516 2.912 1.00 97.62 108 THR A N 1
ATOM 794 C CA . THR A 1 108 ? -9.486 -6.220 3.659 1.00 97.62 108 THR A CA 1
ATOM 795 C C . THR A 1 108 ? -9.154 -6.220 5.145 1.00 97.62 108 THR A C 1
ATOM 797 O O . THR A 1 108 ? -8.529 -7.160 5.630 1.00 97.62 108 THR A O 1
ATOM 800 N N . ILE A 1 109 ? -9.548 -5.166 5.852 1.00 96.19 109 ILE A N 1
ATOM 801 C CA . ILE A 1 109 ? -9.274 -4.965 7.275 1.00 96.19 109 ILE A CA 1
ATOM 802 C C . ILE A 1 109 ? -10.527 -4.451 7.981 1.00 96.19 109 ILE A C 1
ATOM 804 O O . ILE A 1 109 ? -11.359 -3.778 7.371 1.00 96.19 109 ILE A O 1
ATOM 808 N N . GLN A 1 110 ? -10.666 -4.771 9.262 1.00 97.44 110 GLN A N 1
ATOM 809 C CA . GLN A 1 110 ? -11.754 -4.290 10.106 1.00 97.44 110 GLN A CA 1
ATOM 810 C C . GLN A 1 110 ? -11.205 -3.591 11.353 1.00 97.44 110 GLN A C 1
ATOM 812 O O . GLN A 1 110 ? -10.272 -4.086 11.986 1.00 97.44 110 GLN A O 1
ATOM 817 N N . THR A 1 111 ? -11.820 -2.476 11.745 1.00 97.38 111 THR A N 1
ATOM 818 C CA . THR A 1 111 ? -11.555 -1.828 13.035 1.00 97.38 111 THR A CA 1
ATOM 819 C C . THR A 1 111 ? -12.625 -2.224 14.042 1.00 97.38 111 THR A C 1
ATOM 821 O O . THR A 1 111 ? -13.819 -2.052 13.789 1.00 97.38 111 THR A O 1
ATOM 824 N N . VAL A 1 112 ? -12.204 -2.759 15.182 1.00 97.06 112 VAL A N 1
ATOM 825 C CA . VAL A 1 112 ? -13.083 -3.267 16.242 1.00 97.06 112 VAL A CA 1
ATOM 826 C C . VAL A 1 112 ? -12.782 -2.578 17.571 1.00 97.06 112 VAL A C 1
ATOM 828 O O . VAL A 1 112 ? -11.675 -2.098 17.787 1.00 97.06 112 VAL A O 1
ATOM 831 N N . ASP A 1 113 ? -13.776 -2.506 18.447 1.00 94.19 113 ASP A N 1
ATOM 832 C CA . ASP A 1 113 ? -13.608 -2.039 19.824 1.00 94.19 113 ASP A CA 1
ATOM 833 C C . ASP A 1 113 ? -13.369 -3.283 20.684 1.00 94.19 113 ASP A C 1
ATOM 835 O O . ASP A 1 113 ? -14.215 -4.185 20.697 1.00 94.19 113 ASP A O 1
ATOM 839 N N . VAL A 1 114 ? -12.172 -3.400 21.264 1.00 80.56 114 VAL A N 1
AT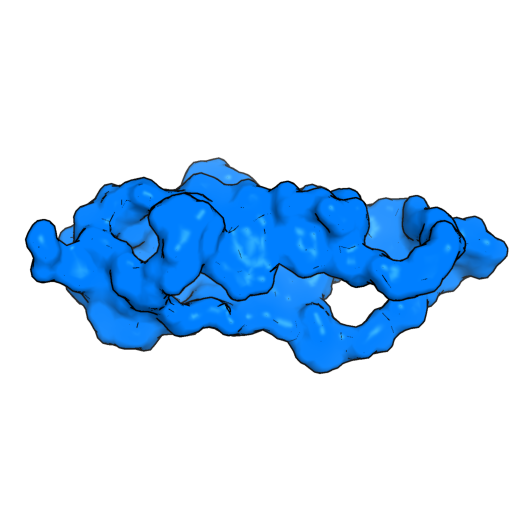OM 840 C CA . VAL A 1 114 ? -11.693 -4.587 21.998 1.00 80.56 114 VAL A CA 1
ATOM 841 C C . VAL A 1 114 ? -11.099 -4.202 23.336 1.00 80.56 114 VAL A C 1
ATOM 843 O O . VAL A 1 114 ? -10.449 -3.136 23.406 1.00 80.56 114 VAL A O 1
#

pLDDT: mean 94.64, std 4.29, range [80.06, 98.62]

Radius of gyration: 15.62 Å; chains: 1; bounding box: 37×23×45 Å

Foldseek 3Di:
DAWPVVGRAQEDEAFDKTKDKDAAADDDDFDWDDFKKKAKFQDPQQKAFPDHRIDTDDHRDIDMTTITGHNDWDDWDKIKMFTPDFTAGPVPRHGDDDDRVPRMDIRIHTYDHD